Protein AF-A0A951D201-F1 (afdb_monomer)

Secondary structure (DSSP, 8-state):
--TTS-----SHHHHHHHHHHHHTS--EEEEEEEEE-SSEEEEEEEEE-TTS-EEEEEEEEEEETTEEEEEEEEEEE---

Mean predicted aligned error: 3.74 Å

Nearest PDB structures (foldseek):
  7e85-assembly2_B-2  TM=8.095E-01  e=6.279E-03  Mycobacterium tuberculosis H37Rv
  5evh-assembly1_A-2  TM=9.081E-01  e=8.050E-02  Kribbella flavida DSM 17836
  3ecf-assembly2_C  TM=7.508E-01  e=2.248E-02  Trichormus variabilis ATCC 29413
  3fh1-assembly1_A-2  TM=8.273E-01  e=8.581E-02  Mesorhizobium loti
  3blz-assembly1_D  TM=7.099E-01  e=1.039E-01  Shewanella baltica OS155

pLDDT: mean 92.93, std 8.18, range [56.47, 98.44]

Structure (mmCIF, N/CA/C/O backbone):
data_AF-A0A951D201-F1
#
_entry.id   AF-A0A951D201-F1
#
loop_
_atom_site.group_PDB
_atom_site.id
_atom_site.type_symbol
_atom_site.label_atom_id
_atom_site.label_alt_id
_atom_site.label_comp_id
_atom_site.label_asym_id
_atom_site.label_entity_id
_atom_site.label_seq_id
_atom_site.pdbx_PDB_ins_code
_atom_site.Cartn_x
_atom_site.Cartn_y
_atom_site.Cartn_z
_atom_site.occupancy
_atom_site.B_iso_or_equiv
_atom_site.auth_seq_id
_atom_site.auth_comp_id
_atom_site.auth_asym_id
_atom_site.auth_atom_id
_atom_site.pdbx_PDB_model_num
ATOM 1 N N . THR A 1 1 ? 9.674 -11.282 2.195 1.00 58.97 1 THR A N 1
ATOM 2 C CA . THR A 1 1 ? 9.546 -12.035 3.463 1.00 58.97 1 THR A CA 1
ATOM 3 C C . THR A 1 1 ? 8.499 -13.116 3.276 1.00 58.97 1 THR A C 1
ATOM 5 O O . THR A 1 1 ? 7.609 -12.927 2.459 1.00 58.97 1 THR A O 1
ATOM 8 N N . GLN A 1 2 ? 8.612 -14.258 3.959 1.00 67.12 2 GLN A N 1
ATOM 9 C CA . GLN A 1 2 ? 7.576 -15.299 3.890 1.00 67.12 2 GLN A CA 1
ATOM 10 C C . GLN A 1 2 ? 6.261 -14.780 4.512 1.00 67.12 2 GLN A C 1
ATOM 12 O O . GLN A 1 2 ? 6.338 -13.976 5.446 1.00 67.12 2 GLN A O 1
ATOM 17 N N . PRO A 1 3 ? 5.071 -15.230 4.060 1.00 70.31 3 PRO A N 1
ATOM 18 C CA . PRO A 1 3 ? 3.781 -14.731 4.557 1.00 70.31 3 PRO A CA 1
ATOM 19 C C . PRO A 1 3 ? 3.616 -14.834 6.080 1.00 70.31 3 PRO A C 1
ATOM 21 O O . PRO A 1 3 ? 2.998 -13.974 6.696 1.00 70.31 3 PRO A O 1
ATOM 24 N N . GLY A 1 4 ? 4.222 -15.850 6.704 1.00 79.75 4 GLY A N 1
ATOM 25 C CA . GLY A 1 4 ? 4.203 -16.049 8.158 1.00 79.75 4 GLY A CA 1
ATOM 26 C C . GLY A 1 4 ? 5.137 -15.132 8.958 1.00 79.75 4 GLY A C 1
ATOM 27 O O . GLY A 1 4 ? 5.205 -15.240 10.179 1.00 79.75 4 GLY A O 1
ATOM 28 N N . SER A 1 5 ? 5.900 -14.253 8.309 1.00 86.19 5 SER A N 1
ATOM 29 C CA . SER A 1 5 ? 6.800 -13.303 8.976 1.00 86.19 5 SER A CA 1
ATOM 30 C C . SER A 1 5 ? 6.792 -11.960 8.241 1.00 86.19 5 SER A C 1
ATOM 32 O O . SER A 1 5 ? 7.802 -11.569 7.645 1.00 86.19 5 SER A O 1
ATOM 34 N N . PRO A 1 6 ? 5.640 -11.264 8.213 1.00 90.00 6 PRO A N 1
ATOM 35 C CA . PRO A 1 6 ? 5.525 -9.988 7.526 1.00 90.00 6 PRO A CA 1
ATOM 36 C C . PRO A 1 6 ? 6.404 -8.934 8.202 1.00 90.00 6 PRO A C 1
ATOM 38 O O . PRO A 1 6 ? 6.649 -8.972 9.410 1.00 90.00 6 PRO A O 1
ATOM 41 N N . ARG A 1 7 ? 6.849 -7.947 7.421 1.00 92.12 7 ARG A N 1
ATOM 42 C CA . ARG A 1 7 ? 7.395 -6.720 8.000 1.00 92.12 7 ARG A CA 1
ATOM 43 C C . ARG A 1 7 ? 6.251 -5.987 8.695 1.00 92.12 7 ARG A C 1
ATOM 45 O O . ARG A 1 7 ? 5.228 -5.731 8.069 1.00 92.12 7 ARG A O 1
ATOM 52 N N . LEU A 1 8 ? 6.442 -5.636 9.962 1.00 94.56 8 LEU A N 1
ATOM 53 C CA . LEU A 1 8 ? 5.433 -4.956 10.763 1.00 94.56 8 LEU A CA 1
ATOM 54 C C . LEU A 1 8 ? 5.982 -3.620 11.254 1.00 94.56 8 LEU A C 1
ATOM 56 O O . LEU A 1 8 ? 7.030 -3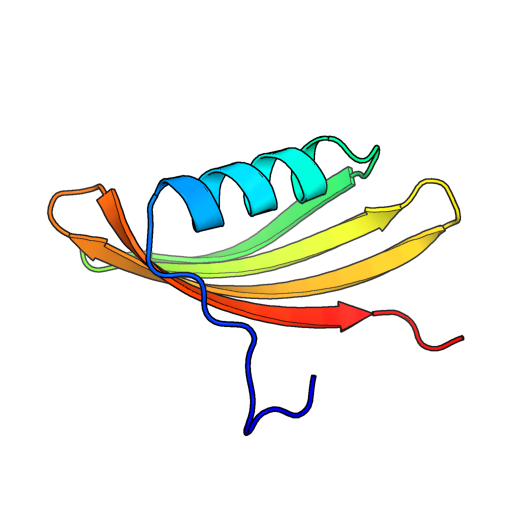.587 11.893 1.00 94.56 8 LEU A O 1
ATOM 60 N N . LEU A 1 9 ? 5.273 -2.541 10.935 1.00 96.50 9 LEU A N 1
ATOM 61 C CA . LEU A 1 9 ? 5.573 -1.178 11.369 1.00 96.50 9 LEU A CA 1
ATOM 62 C C . LEU A 1 9 ? 4.442 -0.740 12.301 1.00 96.50 9 LEU A C 1
ATOM 64 O O . LEU A 1 9 ? 3.278 -0.896 11.939 1.00 96.50 9 LEU A O 1
ATOM 68 N N . ARG A 1 10 ? 4.760 -0.250 13.501 1.00 96.12 10 ARG A N 1
ATOM 69 C CA . ARG A 1 10 ? 3.749 0.112 14.512 1.00 96.12 10 ARG A CA 1
ATOM 70 C C . ARG A 1 10 ? 3.798 1.578 14.904 1.00 96.12 10 ARG A C 1
ATOM 72 O O . ARG A 1 10 ? 2.767 2.148 15.248 1.00 96.12 10 ARG A O 1
ATOM 79 N N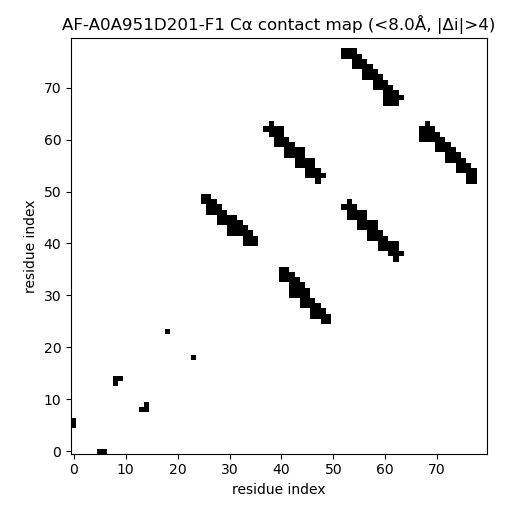 . SER A 1 11 ? 4.979 2.187 14.896 1.00 96.81 11 SER A N 1
ATOM 80 C CA . SER A 1 11 ? 5.131 3.585 15.283 1.00 96.81 11 SER A CA 1
ATOM 81 C C . SER A 1 11 ? 4.971 4.517 14.083 1.00 96.81 11 SER A C 1
ATOM 83 O O . SER A 1 11 ? 5.263 4.167 12.938 1.00 96.81 11 SER A O 1
ATOM 85 N N . ARG A 1 12 ? 4.549 5.757 14.348 1.00 95.56 12 ARG A N 1
ATOM 86 C CA . ARG A 1 12 ? 4.480 6.799 13.313 1.00 95.56 12 ARG A CA 1
ATOM 87 C C . ARG A 1 12 ? 5.841 7.078 12.680 1.00 95.56 12 ARG A C 1
ATOM 89 O O . ARG A 1 12 ? 5.890 7.397 11.501 1.00 95.56 12 ARG A O 1
ATOM 96 N N . GLU A 1 13 ? 6.923 6.963 13.445 1.00 97.75 13 GLU A N 1
ATOM 97 C CA . GLU A 1 13 ? 8.287 7.178 12.954 1.00 97.75 13 GLU A CA 1
ATOM 98 C C . GLU A 1 13 ? 8.730 6.052 12.013 1.00 97.75 13 GLU A C 1
ATOM 100 O O . GLU A 1 13 ? 9.228 6.327 10.925 1.00 97.75 13 GLU A O 1
ATOM 105 N N . GLU A 1 14 ? 8.460 4.795 12.379 1.00 97.38 14 GLU A N 1
ATOM 106 C CA . GLU A 1 14 ? 8.726 3.627 11.531 1.00 97.38 14 GLU A CA 1
ATOM 107 C C . GLU A 1 14 ? 7.960 3.709 10.206 1.00 97.38 14 GLU A C 1
ATOM 109 O O . GLU A 1 14 ? 8.524 3.471 9.137 1.00 97.38 14 GLU A O 1
ATOM 114 N N . ILE A 1 15 ? 6.672 4.063 10.281 1.00 96.44 15 ILE A N 1
ATOM 115 C CA . ILE A 1 15 ? 5.808 4.230 9.111 1.00 96.44 15 ILE A CA 1
ATOM 116 C C . ILE A 1 15 ? 6.313 5.392 8.254 1.00 96.44 15 ILE A C 1
ATOM 118 O O . ILE A 1 15 ? 6.489 5.222 7.052 1.00 96.44 15 ILE A O 1
ATOM 122 N N . LYS A 1 16 ? 6.600 6.550 8.860 1.00 96.44 16 LYS A N 1
ATOM 123 C CA . LYS A 1 16 ? 7.123 7.723 8.154 1.00 96.44 16 LYS A CA 1
ATOM 124 C C . LYS A 1 16 ? 8.408 7.391 7.398 1.00 96.44 16 LYS A C 1
ATOM 126 O O . LYS A 1 16 ? 8.461 7.628 6.198 1.00 96.44 16 LYS A O 1
ATOM 131 N N . GLY A 1 17 ? 9.399 6.805 8.071 1.00 96.88 17 GLY A N 1
ATOM 132 C CA . GLY A 1 17 ? 10.674 6.464 7.440 1.00 96.88 17 GLY A CA 1
ATOM 133 C C . GLY A 1 17 ? 10.508 5.480 6.280 1.00 96.88 17 GLY A C 1
ATOM 134 O O . GLY A 1 17 ? 11.178 5.609 5.259 1.00 96.88 17 GLY A O 1
ATOM 135 N N . TRP A 1 18 ? 9.572 4.532 6.390 1.00 94.19 18 TRP A N 1
ATOM 136 C CA . TRP A 1 18 ? 9.254 3.629 5.285 1.00 94.19 18 TRP A CA 1
ATOM 137 C C . TRP A 1 18 ? 8.579 4.339 4.104 1.00 94.19 18 TRP A C 1
ATOM 139 O O . TRP A 1 18 ? 8.938 4.076 2.959 1.00 94.19 18 TRP A O 1
ATOM 149 N N . LEU A 1 19 ? 7.625 5.240 4.364 1.00 93.25 19 LEU A N 1
ATOM 150 C CA . LEU A 1 19 ? 6.954 6.013 3.314 1.00 93.25 19 LEU A CA 1
ATOM 151 C C . LEU A 1 19 ? 7.936 6.959 2.608 1.00 93.25 19 LEU A C 1
ATOM 153 O O . LEU A 1 19 ? 7.894 7.065 1.388 1.00 93.25 19 LEU A O 1
ATOM 157 N N . GLU A 1 20 ? 8.831 7.613 3.353 1.00 95.06 20 GLU A N 1
ATOM 158 C CA . GLU A 1 20 ? 9.863 8.500 2.798 1.00 95.06 20 GLU A CA 1
ATOM 159 C C . GLU A 1 20 ? 10.854 7.737 1.906 1.00 95.06 20 GLU A C 1
ATOM 161 O O . GLU A 1 20 ? 11.165 8.203 0.812 1.00 95.06 20 GLU A O 1
ATOM 166 N N . ASP A 1 21 ? 11.299 6.545 2.316 1.00 91.88 21 ASP A N 1
ATOM 167 C CA . ASP A 1 21 ? 12.136 5.669 1.481 1.00 91.88 21 ASP A CA 1
ATOM 168 C C . ASP A 1 21 ? 11.388 5.177 0.232 1.00 91.88 21 ASP A C 1
ATOM 170 O O . ASP A 1 21 ? 11.920 5.229 -0.874 1.00 91.88 21 ASP A O 1
ATOM 174 N N . MET A 1 22 ? 10.143 4.714 0.382 1.00 88.00 22 MET A N 1
ATOM 175 C CA . MET A 1 22 ? 9.377 4.160 -0.735 1.00 88.00 22 MET A CA 1
ATOM 176 C C . MET A 1 22 ? 9.033 5.227 -1.778 1.00 88.00 22 MET A C 1
ATOM 178 O O . MET A 1 22 ? 9.292 5.023 -2.960 1.00 88.00 22 MET A O 1
ATOM 182 N N . TYR A 1 23 ? 8.478 6.363 -1.351 1.00 84.62 23 TYR A N 1
ATOM 183 C CA . TYR A 1 23 ? 8.029 7.433 -2.250 1.00 84.62 23 TYR A CA 1
ATOM 184 C C . TYR A 1 23 ? 9.136 8.414 -2.646 1.00 84.62 23 TYR A C 1
ATOM 186 O O . TYR A 1 23 ? 8.924 9.246 -3.522 1.00 84.62 23 TYR A O 1
ATOM 194 N N . GLY A 1 24 ? 10.317 8.328 -2.028 1.00 87.75 24 GLY A N 1
ATOM 195 C CA . GLY A 1 24 ? 11.511 9.031 -2.496 1.00 87.75 24 GLY A CA 1
ATOM 196 C C . GLY A 1 24 ? 12.135 8.400 -3.746 1.00 87.75 24 GLY A C 1
ATOM 197 O O . GLY A 1 24 ? 12.974 9.025 -4.394 1.00 87.75 24 GLY A O 1
ATOM 198 N N . ARG A 1 25 ? 11.742 7.169 -4.095 1.00 88.50 25 ARG A N 1
ATOM 199 C CA . ARG A 1 25 ? 12.190 6.481 -5.311 1.00 88.50 25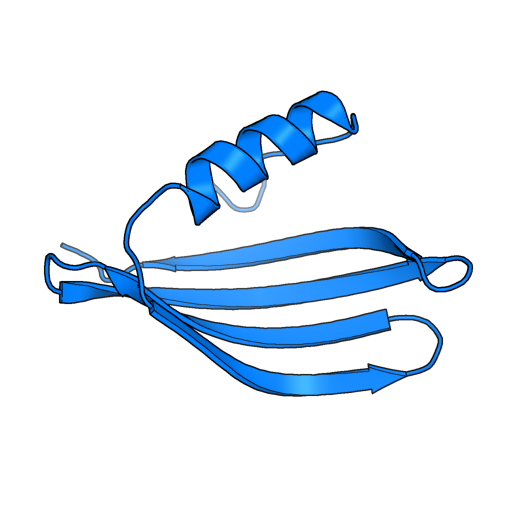 ARG A CA 1
ATOM 200 C C . ARG A 1 25 ? 11.390 6.986 -6.503 1.00 88.50 25 ARG A C 1
ATOM 202 O O . ARG A 1 25 ? 10.172 7.110 -6.420 1.00 88.50 25 ARG A O 1
ATOM 209 N N . ASP A 1 26 ? 12.068 7.207 -7.623 1.00 89.44 26 ASP A N 1
ATOM 210 C CA . ASP A 1 26 ? 11.378 7.469 -8.882 1.00 89.44 26 ASP A CA 1
ATOM 211 C C . ASP A 1 26 ? 10.622 6.202 -9.299 1.00 89.44 26 ASP A C 1
ATOM 213 O O . ASP A 1 26 ? 11.234 5.156 -9.519 1.00 89.44 26 ASP A O 1
ATOM 217 N N . MET A 1 27 ? 9.292 6.268 -9.312 1.00 91.31 27 MET A N 1
ATOM 218 C CA . MET A 1 27 ? 8.419 5.227 -9.839 1.00 91.31 27 MET A CA 1
ATOM 219 C C . MET A 1 27 ? 7.048 5.808 -10.180 1.00 91.31 27 MET A C 1
ATOM 221 O O . MET A 1 27 ? 6.563 6.752 -9.554 1.00 91.31 27 MET A O 1
ATOM 225 N N . SER A 1 28 ? 6.383 5.202 -11.157 1.00 94.19 28 SER A N 1
ATOM 226 C CA . SER A 1 28 ? 4.972 5.493 -11.413 1.00 94.19 28 SER A CA 1
ATOM 227 C C . SER A 1 28 ? 4.069 4.685 -10.482 1.00 94.19 28 SER A C 1
ATOM 229 O O . SER A 1 28 ? 4.406 3.567 -10.094 1.00 94.19 28 SER A O 1
ATOM 231 N N . HIS A 1 29 ? 2.900 5.243 -10.165 1.00 94.19 29 HIS A N 1
ATOM 232 C CA . HIS A 1 29 ? 1.879 4.618 -9.332 1.00 94.19 29 HIS A CA 1
ATOM 233 C C . HIS A 1 29 ? 0.502 4.794 -9.974 1.00 94.19 29 HIS A C 1
ATOM 235 O O . HIS A 1 29 ? 0.043 5.921 -10.149 1.00 94.19 29 HIS A O 1
ATOM 241 N N . THR A 1 30 ? -0.186 3.693 -10.269 1.00 96.31 30 THR A N 1
ATOM 242 C CA . THR A 1 30 ? -1.558 3.708 -10.793 1.00 96.31 30 THR A CA 1
ATOM 243 C C . THR A 1 30 ? -2.455 2.884 -9.885 1.00 96.31 30 THR A C 1
ATOM 245 O O . THR A 1 30 ? -2.252 1.683 -9.741 1.00 96.31 30 THR A O 1
ATOM 248 N N . VAL A 1 31 ? -3.446 3.523 -9.262 1.00 97.00 31 VAL A N 1
ATOM 249 C CA . VAL A 1 31 ? -4.478 2.816 -8.491 1.00 97.00 31 VAL A CA 1
ATOM 250 C C . VAL A 1 31 ? -5.576 2.357 -9.441 1.00 97.00 31 VAL A C 1
ATOM 252 O O . VAL A 1 31 ? -6.122 3.169 -10.187 1.00 97.00 31 VAL A O 1
ATOM 255 N N . GLU A 1 32 ? -5.925 1.079 -9.380 1.00 95.56 32 GLU A N 1
ATOM 256 C CA . GLU A 1 32 ? -6.855 0.449 -10.313 1.00 95.56 32 GLU A CA 1
ATOM 257 C C . GLU A 1 32 ? -8.180 0.092 -9.621 1.00 95.56 32 GLU A C 1
ATOM 259 O O . GLU A 1 32 ? -9.000 0.977 -9.352 1.00 95.56 32 GLU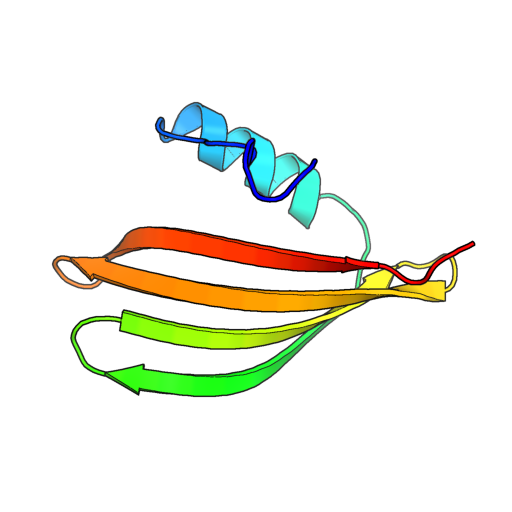 A O 1
ATOM 264 N N . HIS A 1 33 ? -8.413 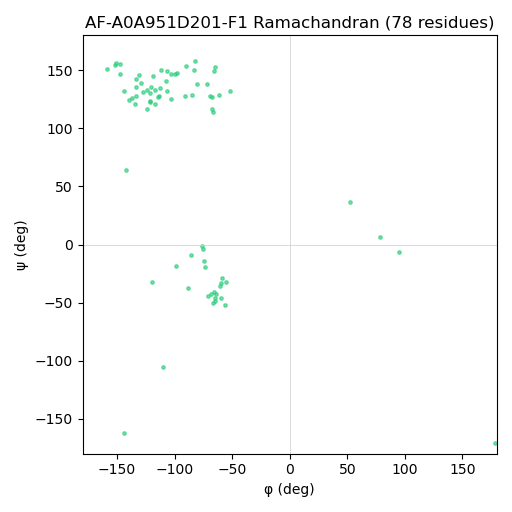-1.193 -9.331 1.00 96.12 33 HIS A N 1
ATOM 265 C CA . HIS A 1 33 ? -9.652 -1.668 -8.728 1.00 96.12 33 HIS A CA 1
ATOM 266 C C . HIS A 1 33 ? -9.746 -1.171 -7.288 1.00 96.12 33 HIS A C 1
ATOM 268 O O . HIS A 1 33 ? -8.812 -1.364 -6.518 1.00 96.12 33 HIS A O 1
ATOM 274 N N . LYS A 1 34 ? -10.861 -0.528 -6.928 1.00 97.75 34 LYS A N 1
ATOM 275 C CA . LYS A 1 34 ? -11.084 0.079 -5.610 1.00 97.75 34 LYS A CA 1
ATOM 276 C C . LYS A 1 34 ? -12.458 -0.293 -5.076 1.00 97.75 34 LYS A C 1
ATOM 278 O O . LYS A 1 34 ? -13.451 -0.147 -5.785 1.00 97.75 34 LYS A O 1
ATOM 283 N N . VAL A 1 35 ? -12.506 -0.661 -3.805 1.00 97.62 35 VAL A N 1
ATOM 284 C CA . VAL A 1 35 ? -13.728 -0.785 -3.007 1.00 97.62 35 VAL A CA 1
ATOM 285 C C . VAL A 1 35 ? -13.535 -0.002 -1.710 1.00 97.62 35 VAL A C 1
ATOM 287 O O . VAL A 1 35 ? -12.443 -0.015 -1.146 1.00 97.62 35 VAL A O 1
ATOM 290 N N . LEU A 1 36 ? -14.555 0.724 -1.255 1.00 96.94 36 LEU A N 1
ATOM 291 C CA . LEU A 1 36 ? -14.496 1.491 -0.010 1.00 96.94 36 LEU A CA 1
ATOM 292 C C . LEU A 1 36 ? -15.872 1.635 0.631 1.00 96.94 36 LEU A C 1
ATOM 294 O O . LEU A 1 36 ? -16.892 1.631 -0.061 1.00 96.94 36 LEU A O 1
ATOM 298 N N . ASP A 1 37 ? -15.863 1.823 1.941 1.00 95.56 37 ASP A N 1
ATOM 299 C CA . ASP A 1 37 ? -17.008 2.224 2.747 1.00 95.56 37 ASP A CA 1
ATOM 300 C C . ASP A 1 37 ? -16.549 3.160 3.885 1.00 95.56 37 ASP A C 1
ATOM 302 O O . ASP A 1 37 ? -15.470 3.751 3.828 1.00 95.56 37 ASP A O 1
ATOM 306 N N . ASN A 1 38 ? -17.381 3.336 4.914 1.00 94.38 38 ASN A N 1
ATOM 307 C CA . ASN A 1 38 ? -17.052 4.193 6.056 1.00 94.38 38 ASN A CA 1
ATOM 308 C C . ASN A 1 38 ? -16.002 3.583 7.003 1.00 94.38 38 ASN A C 1
ATOM 310 O O . ASN A 1 38 ? -15.432 4.313 7.810 1.00 94.38 38 ASN A O 1
ATOM 314 N N . ALA A 1 39 ? -15.789 2.269 6.950 1.00 96.31 39 ALA A N 1
ATOM 315 C CA . ALA A 1 39 ? -14.890 1.537 7.834 1.00 96.31 39 ALA A CA 1
ATOM 316 C C . ALA A 1 39 ? -13.524 1.265 7.192 1.00 96.31 39 ALA A C 1
ATOM 318 O O . ALA A 1 39 ? -12.569 0.971 7.908 1.00 96.31 39 ALA A O 1
ATOM 319 N N . GLY A 1 40 ? -13.396 1.352 5.866 1.00 97.81 40 GLY A N 1
ATOM 320 C CA . GLY A 1 40 ? -12.131 1.053 5.209 1.00 97.81 40 GLY A CA 1
ATOM 321 C C . GLY A 1 40 ? -12.138 1.156 3.692 1.00 97.81 40 GLY A C 1
ATOM 322 O O . GLY A 1 40 ? -13.086 1.619 3.056 1.00 97.81 40 GLY A O 1
ATOM 323 N N . ALA A 1 41 ? -11.035 0.698 3.105 1.00 98.12 41 ALA A N 1
ATOM 324 C CA . ALA A 1 41 ? -10.888 0.562 1.665 1.00 98.12 41 ALA A CA 1
ATOM 325 C C . ALA A 1 41 ? -9.995 -0.629 1.311 1.00 98.12 41 ALA A C 1
ATOM 327 O O . ALA A 1 41 ? -9.112 -1.022 2.074 1.00 98.12 41 ALA A O 1
ATOM 328 N N . ALA A 1 42 ? -10.182 -1.167 0.112 1.00 98.38 42 ALA A N 1
ATOM 329 C CA . ALA A 1 42 ? -9.234 -2.070 -0.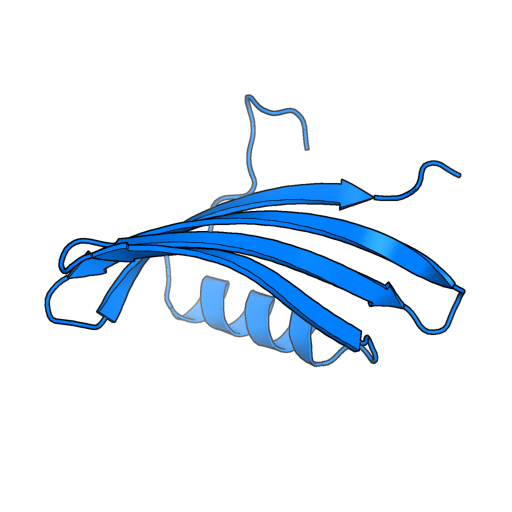514 1.00 98.38 42 ALA A CA 1
ATOM 330 C C . ALA A 1 42 ? -8.995 -1.656 -1.962 1.00 98.38 42 ALA A C 1
ATOM 332 O O . ALA A 1 42 ? -9.915 -1.206 -2.652 1.00 98.38 42 ALA A O 1
ATOM 333 N N . TYR A 1 43 ? -7.753 -1.785 -2.418 1.00 98.31 43 TYR A N 1
ATOM 334 C CA . TYR A 1 43 ? -7.399 -1.445 -3.785 1.00 98.31 43 TYR A CA 1
ATOM 335 C C . TYR A 1 43 ? -6.229 -2.251 -4.334 1.00 98.31 43 TYR A C 1
ATOM 337 O O . TYR A 1 43 ? -5.378 -2.730 -3.582 1.00 98.31 43 TYR A O 1
ATOM 345 N N . THR A 1 44 ? -6.171 -2.355 -5.661 1.00 98.38 44 THR A N 1
ATOM 346 C CA . THR A 1 44 ? -4.962 -2.767 -6.378 1.00 98.38 44 THR A CA 1
ATOM 347 C C . THR A 1 44 ? -4.205 -1.552 -6.894 1.00 98.38 44 THR A C 1
ATOM 349 O O . THR A 1 44 ? -4.793 -0.514 -7.216 1.00 98.38 44 THR A O 1
ATOM 352 N N . GLN A 1 45 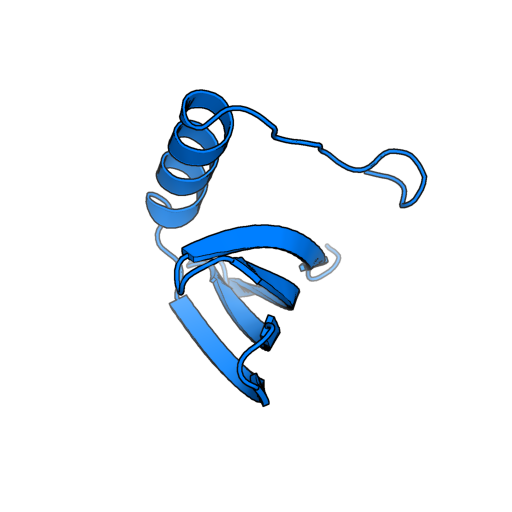? -2.883 -1.665 -6.949 1.00 97.50 45 GLN A N 1
ATOM 353 C CA . GLN A 1 45 ? -2.008 -0.611 -7.442 1.00 97.50 45 GLN A CA 1
ATOM 354 C C . GLN A 1 45 ? -0.892 -1.218 -8.286 1.00 97.50 45 GLN A C 1
ATOM 356 O O . GLN A 1 45 ? -0.143 -2.062 -7.801 1.00 97.50 45 GLN A O 1
ATOM 361 N N . ALA A 1 46 ? -0.770 -0.758 -9.526 1.00 96.69 46 ALA A N 1
ATOM 362 C CA . ALA A 1 46 ? 0.352 -1.069 -10.394 1.00 96.69 46 ALA A CA 1
ATOM 363 C C . ALA A 1 46 ? 1.437 0.001 -10.224 1.00 96.69 46 ALA A C 1
ATOM 365 O O . ALA A 1 46 ? 1.167 1.203 -10.329 1.00 96.69 46 ALA A O 1
ATOM 366 N N . CYS A 1 47 ? 2.663 -0.437 -9.968 1.00 95.12 47 CYS A N 1
ATOM 367 C CA . CYS A 1 47 ? 3.842 0.410 -9.893 1.00 95.12 47 CYS A CA 1
ATOM 368 C C . CYS A 1 47 ? 4.848 -0.014 -10.959 1.00 95.12 47 CYS A C 1
ATOM 370 O O . CYS A 1 47 ? 4.996 -1.204 -11.243 1.00 95.12 47 CYS A O 1
ATOM 372 N N . ARG A 1 48 ? 5.573 0.957 -11.515 1.00 95.06 48 ARG A N 1
ATOM 373 C CA . ARG A 1 48 ? 6.651 0.686 -12.470 1.00 95.06 48 ARG A CA 1
ATOM 374 C C . ARG A 1 48 ? 7.865 1.547 -12.181 1.00 95.06 48 ARG A C 1
ATOM 376 O O . ARG A 1 48 ? 7.742 2.775 -12.132 1.00 95.06 48 ARG A O 1
ATOM 383 N N . TYR A 1 49 ? 9.007 0.886 -12.027 1.00 93.06 49 TYR A N 1
ATOM 384 C CA . TYR A 1 49 ? 10.308 1.512 -11.831 1.00 93.06 49 TYR A CA 1
ATOM 385 C C . TYR A 1 49 ? 10.934 1.960 -13.167 1.00 93.06 49 TYR A C 1
ATOM 387 O O . TYR A 1 49 ? 10.586 1.421 -14.224 1.00 93.06 49 TYR A O 1
ATOM 395 N N . PRO A 1 50 ? 11.878 2.923 -13.147 1.00 92.88 50 PRO A N 1
ATOM 396 C CA . PRO A 1 50 ? 12.573 3.408 -14.341 1.00 92.88 50 PRO A CA 1
ATOM 397 C C . PRO A 1 50 ? 13.341 2.325 -15.102 1.00 92.88 50 PRO A C 1
ATOM 399 O O . PRO A 1 50 ? 13.485 2.418 -16.318 1.00 92.88 50 PRO A O 1
ATOM 402 N N . ASP A 1 51 ? 13.807 1.288 -14.404 1.00 92.12 51 ASP A N 1
ATOM 403 C CA . ASP A 1 51 ? 14.481 0.130 -15.003 1.00 92.12 51 ASP A CA 1
ATOM 404 C C . ASP A 1 51 ? 13.519 -0.838 -15.719 1.00 92.12 51 ASP A C 1
ATOM 406 O O . ASP A 1 51 ? 13.956 -1.788 -16.364 1.00 92.12 51 ASP A O 1
ATOM 410 N N . GLY A 1 52 ? 12.213 -0.571 -15.656 1.00 92.94 52 GLY A N 1
ATOM 411 C CA . GLY A 1 52 ? 11.169 -1.373 -16.276 1.00 92.94 52 GLY A CA 1
ATOM 412 C C . GLY A 1 52 ? 10.535 -2.415 -15.357 1.00 92.94 52 GLY A C 1
ATOM 413 O O . GLY A 1 52 ? 9.530 -2.987 -15.772 1.00 92.94 52 GLY A O 1
ATOM 414 N N . THR A 1 53 ? 11.050 -2.615 -14.139 1.00 94.25 53 THR A N 1
ATOM 415 C CA . THR A 1 53 ? 10.499 -3.563 -13.158 1.00 94.25 53 THR A CA 1
ATOM 416 C C . THR A 1 53 ? 9.073 -3.181 -12.775 1.00 94.25 53 THR A C 1
ATOM 418 O O . THR A 1 53 ? 8.821 -2.034 -12.380 1.00 94.25 53 THR A O 1
ATOM 421 N N . ASN A 1 54 ? 8.143 -4.137 -12.850 1.00 95.12 54 ASN A N 1
ATOM 422 C CA . ASN A 1 54 ? 6.766 -3.944 -12.406 1.00 95.12 54 ASN A CA 1
ATOM 423 C C . ASN A 1 54 ? 6.546 -4.531 -11.011 1.00 95.12 54 ASN A C 1
ATOM 425 O O . ASN A 1 54 ? 7.123 -5.551 -10.625 1.00 95.12 54 ASN A O 1
ATOM 429 N N . VAL A 1 55 ? 5.671 -3.868 -10.257 1.00 95.31 55 VAL A N 1
ATOM 430 C CA . VAL A 1 55 ? 5.175 -4.346 -8.967 1.00 95.31 55 VAL A CA 1
ATOM 431 C C . VAL A 1 55 ? 3.666 -4.180 -8.938 1.00 95.31 55 VAL A C 1
ATOM 433 O O . VAL A 1 55 ? 3.156 -3.085 -9.170 1.00 95.31 55 VAL A O 1
ATOM 436 N N . LEU A 1 56 ? 2.949 -5.253 -8.618 1.00 96.38 56 LEU A N 1
ATOM 437 C CA . LEU A 1 56 ? 1.519 -5.210 -8.336 1.00 96.38 56 LEU A CA 1
ATOM 438 C C . LEU A 1 56 ? 1.298 -5.303 -6.827 1.00 96.38 56 LEU A C 1
ATOM 440 O O . LEU A 1 56 ? 1.745 -6.245 -6.169 1.00 96.38 56 LEU A O 1
ATOM 444 N N . CYS A 1 57 ? 0.574 -4.332 -6.286 1.00 96.56 57 CYS A N 1
ATOM 445 C CA . CYS A 1 57 ? 0.186 -4.288 -4.887 1.00 96.56 57 CYS A CA 1
ATOM 446 C C . CYS A 1 57 ? -1.309 -4.586 -4.737 1.00 96.56 57 CYS A C 1
ATOM 448 O O . CYS A 1 57 ? -2.127 -4.077 -5.504 1.00 96.56 57 CYS A O 1
AT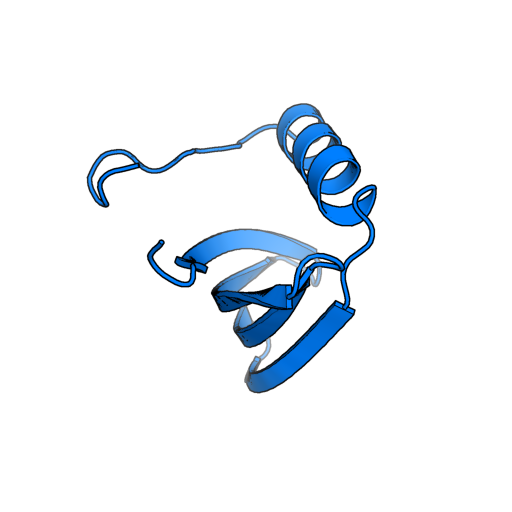OM 450 N N . ALA A 1 58 ? -1.665 -5.338 -3.698 1.00 97.75 58 ALA A N 1
ATOM 451 C CA . ALA A 1 58 ? -3.020 -5.412 -3.163 1.00 97.75 58 ALA A CA 1
ATOM 452 C C . ALA A 1 58 ? -3.002 -4.877 -1.728 1.00 97.75 58 ALA A C 1
ATOM 454 O O . ALA A 1 58 ? -2.277 -5.397 -0.876 1.00 97.75 58 ALA A O 1
ATOM 455 N N . THR A 1 59 ? -3.789 -3.837 -1.473 1.00 98.00 59 THR A N 1
ATOM 456 C CA . THR A 1 59 ? -3.817 -3.124 -0.195 1.00 98.00 59 THR A CA 1
ATOM 457 C C . THR A 1 59 ? -5.206 -3.193 0.412 1.00 98.00 59 THR A C 1
ATOM 459 O O . THR A 1 59 ? -6.195 -2.952 -0.276 1.00 98.00 59 THR A O 1
ATOM 462 N N . VAL A 1 60 ? -5.274 -3.463 1.714 1.00 98.19 60 VAL A N 1
ATOM 463 C CA . VAL A 1 60 ? -6.482 -3.319 2.533 1.00 98.19 60 VAL A CA 1
ATOM 464 C C . VAL A 1 60 ? -6.153 -2.394 3.696 1.00 98.19 60 VAL A C 1
ATOM 466 O O . VAL A 1 60 ? -5.120 -2.570 4.345 1.00 98.19 60 VAL A O 1
ATOM 469 N N . LEU A 1 61 ? -7.014 -1.413 3.954 1.00 98.12 61 LEU A N 1
ATOM 470 C CA . LEU A 1 61 ? -6.882 -0.478 5.066 1.00 98.12 61 LEU A CA 1
ATOM 471 C C . LEU A 1 61 ? -8.184 -0.356 5.853 1.00 98.12 61 LEU A C 1
ATOM 473 O O . LEU A 1 61 ? -9.274 -0.419 5.280 1.00 98.12 61 LEU A O 1
ATOM 477 N N . ALA A 1 62 ? -8.044 -0.155 7.159 1.00 98.44 62 ALA A N 1
ATOM 478 C CA . ALA A 1 62 ? -9.130 0.211 8.056 1.00 98.44 62 ALA A CA 1
ATOM 479 C C . ALA A 1 62 ? -9.050 1.706 8.384 1.00 98.44 62 ALA A C 1
ATOM 481 O O . ALA A 1 62 ? -7.961 2.287 8.448 1.00 98.44 62 ALA A O 1
ATOM 482 N N . LEU A 1 63 ? -10.214 2.318 8.577 1.00 98.00 63 LEU A N 1
ATOM 483 C CA . LEU A 1 63 ? -10.359 3.706 8.979 1.00 98.00 63 LEU A CA 1
ATOM 484 C C . LEU A 1 63 ? -10.940 3.789 10.391 1.00 98.00 63 LEU A C 1
ATOM 486 O O . LEU A 1 63 ? -11.951 3.162 10.697 1.00 98.00 63 LEU A O 1
ATOM 490 N N . ASP A 1 64 ? -10.343 4.642 11.214 1.00 96.94 64 ASP A N 1
ATOM 491 C CA . ASP A 1 64 ? -10.922 5.127 12.461 1.00 96.94 64 ASP A CA 1
ATOM 492 C C . ASP A 1 64 ? -11.009 6.649 12.390 1.00 96.94 64 ASP A C 1
ATOM 494 O O . ASP A 1 64 ? -10.018 7.341 12.147 1.00 96.94 64 ASP A O 1
ATOM 498 N N . SER A 1 65 ? -12.221 7.181 12.555 1.00 95.31 65 SER A N 1
ATOM 499 C CA . SER A 1 65 ? -12.473 8.626 12.551 1.00 95.31 65 SER A CA 1
ATOM 500 C C . SER A 1 65 ? -11.904 9.345 11.311 1.00 95.31 65 SER A C 1
ATOM 502 O O . SER A 1 65 ? -11.410 10.470 11.386 1.00 95.31 65 SER A O 1
ATOM 504 N N . GLY A 1 66 ? -11.960 8.676 10.152 1.00 93.31 66 GLY A N 1
ATOM 505 C CA . GLY A 1 66 ? -11.455 9.184 8.870 1.00 93.31 66 GLY A CA 1
ATOM 506 C C . GLY A 1 66 ? -9.934 9.098 8.687 1.00 93.31 66 GLY A C 1
ATOM 507 O O . GLY A 1 66 ? -9.420 9.598 7.688 1.00 93.31 66 GLY A O 1
ATOM 508 N N . GLN A 1 67 ? -9.207 8.474 9.615 1.00 95.69 67 GLN A N 1
ATOM 509 C CA . GLN A 1 67 ? -7.763 8.244 9.537 1.00 95.69 67 GLN A CA 1
ATOM 510 C C . GLN A 1 67 ? -7.462 6.757 9.362 1.00 95.69 67 GLN A C 1
ATOM 512 O O . GLN A 1 67 ? -8.208 5.920 9.853 1.00 95.69 67 GLN A O 1
ATOM 517 N N . ILE A 1 68 ? -6.358 6.417 8.691 1.00 97.25 68 ILE A N 1
ATOM 518 C CA . ILE A 1 68 ? -5.914 5.021 8.575 1.00 97.25 68 ILE A CA 1
ATOM 519 C C . ILE A 1 68 ? -5.481 4.531 9.960 1.00 97.25 68 ILE A C 1
ATOM 521 O O . ILE A 1 68 ? -4.514 5.057 10.515 1.00 97.25 68 ILE A O 1
ATOM 525 N N . SER A 1 69 ? -6.185 3.535 10.500 1.00 97.38 69 SER A N 1
ATOM 526 C CA . SER A 1 69 ? -5.805 2.873 11.755 1.00 97.38 69 SER A CA 1
ATOM 527 C C . SER A 1 69 ? -4.855 1.703 11.500 1.00 97.38 69 SER A C 1
ATOM 529 O O . SER A 1 69 ? -3.896 1.512 12.243 1.00 97.38 69 SER A O 1
ATOM 531 N N . ASP A 1 70 ? -5.087 0.968 10.407 1.00 97.56 70 ASP A N 1
ATOM 532 C CA . ASP A 1 70 ? -4.361 -0.245 10.043 1.00 97.56 70 ASP A CA 1
ATOM 533 C C . ASP A 1 70 ? -4.263 -0.376 8.522 1.00 97.56 70 ASP A C 1
ATOM 535 O O . ASP A 1 70 ? -5.186 -0.016 7.790 1.00 97.56 70 ASP A O 1
ATOM 539 N N . GLN A 1 71 ? -3.154 -0.938 8.040 1.00 97.38 71 GLN A N 1
ATOM 540 C CA . GLN A 1 71 ? -2.944 -1.215 6.622 1.00 97.38 71 GLN A CA 1
ATOM 541 C C . GLN A 1 71 ? -2.165 -2.518 6.442 1.00 97.38 71 GLN A C 1
ATOM 543 O O . GLN A 1 71 ? -1.114 -2.720 7.047 1.00 97.38 71 GLN A O 1
ATOM 548 N N . THR A 1 72 ? -2.655 -3.381 5.555 1.00 96.62 72 THR A N 1
ATOM 549 C CA . THR A 1 72 ? -1.941 -4.568 5.077 1.00 96.62 72 THR A CA 1
ATOM 550 C C . THR A 1 72 ? -1.706 -4.436 3.581 1.00 96.62 72 THR A C 1
ATOM 552 O O . THR A 1 72 ? -2.624 -4.096 2.836 1.00 96.62 72 THR A O 1
ATOM 555 N N . VAL A 1 73 ? -0.478 -4.715 3.140 1.00 95.25 73 VAL A N 1
ATOM 556 C CA . VAL A 1 73 ? -0.094 -4.680 1.725 1.00 95.25 73 VAL A CA 1
ATOM 557 C C . VAL A 1 73 ? 0.567 -5.998 1.354 1.00 95.25 73 VAL A C 1
ATOM 559 O O . VAL A 1 73 ? 1.486 -6.452 2.036 1.00 95.25 73 VAL A O 1
ATOM 562 N N . ILE A 1 74 ? 0.122 -6.585 0.249 1.00 94.62 74 ILE A N 1
ATOM 563 C CA . ILE A 1 74 ? 0.818 -7.669 -0.441 1.00 94.62 74 ILE A CA 1
ATOM 564 C C . ILE A 1 74 ? 1.420 -7.076 -1.705 1.00 94.62 74 ILE A C 1
ATOM 566 O O . ILE A 1 74 ? 0.733 -6.367 -2.436 1.00 94.62 74 ILE A O 1
ATOM 570 N N . GLN A 1 75 ? 2.693 -7.366 -1.952 1.00 93.38 75 GLN A N 1
ATOM 571 C CA . GLN A 1 75 ? 3.404 -6.919 -3.143 1.00 93.38 75 GLN A CA 1
ATOM 572 C C . GLN A 1 75 ? 3.915 -8.136 -3.899 1.00 93.38 75 GLN A C 1
ATOM 574 O O . GLN A 1 75 ? 4.559 -9.005 -3.309 1.00 93.38 75 GLN A O 1
ATOM 579 N N . VAL A 1 76 ? 3.646 -8.168 -5.197 1.00 94.06 76 VAL A N 1
ATOM 580 C CA . VAL A 1 76 ? 4.208 -9.134 -6.136 1.00 94.06 76 VAL A CA 1
ATOM 581 C C . VAL A 1 76 ? 5.084 -8.355 -7.100 1.00 94.06 76 VAL A C 1
ATOM 583 O O . VAL A 1 76 ? 4.646 -7.354 -7.662 1.00 94.06 76 VAL A O 1
ATOM 586 N N . TRP A 1 77 ? 6.326 -8.791 -7.233 1.00 93.62 77 TRP A N 1
ATOM 587 C CA . TRP A 1 77 ? 7.325 -8.184 -8.102 1.00 93.62 77 TRP A CA 1
ATOM 588 C C . TRP A 1 77 ? 7.519 -9.095 -9.304 1.00 93.62 77 TRP A C 1
ATOM 590 O O . TRP A 1 77 ? 7.385 -10.312 -9.152 1.00 93.62 77 TRP A O 1
ATOM 600 N N . ASP A 1 78 ? 7.846 -8.524 -10.462 1.00 92.06 78 ASP A N 1
ATOM 601 C CA . ASP A 1 78 ? 8.358 -9.331 -11.569 1.00 92.06 78 ASP A CA 1
ATOM 602 C C . ASP A 1 78 ? 9.531 -10.187 -11.062 1.00 92.06 78 ASP A C 1
ATOM 604 O O . ASP A 1 78 ? 10.423 -9.704 -10.354 1.00 92.06 78 ASP A O 1
ATOM 608 N N . GLU A 1 79 ? 9.500 -11.478 -11.380 1.00 70.00 79 GLU A N 1
ATOM 609 C CA . GLU A 1 79 ? 10.624 -12.372 -11.119 1.00 70.00 79 GLU A CA 1
ATOM 610 C C . GLU A 1 79 ? 11.754 -12.031 -12.105 1.00 70.00 79 GLU A C 1
ATOM 612 O O . GLU A 1 79 ? 11.489 -11.757 -13.278 1.00 70.00 79 GLU A O 1
ATOM 617 N N . GLN A 1 80 ? 13.003 -12.013 -11.627 1.00 56.47 80 GLN A N 1
ATOM 618 C CA . GLN A 1 80 ? 14.173 -11.986 -12.515 1.00 56.47 80 GLN A CA 1
ATOM 619 C C . GLN A 1 80 ? 14.350 -13.326 -13.225 1.00 56.47 80 GLN A C 1
ATOM 621 O O . GLN A 1 80 ? 14.225 -14.366 -12.538 1.00 56.47 80 GLN A O 1
#

Radius of gyration: 13.72 Å; Cα contacts (8 Å, |Δi|>4): 119; chains: 1; bounding box: 32×25×32 Å

Sequence (80 aa):
TQPGSPRLLRSREEIKGWLEDMYGRDMSHTVEHKVLDNAGAAYTQACRYPDGTNVLCATVLALDSGQISDQTVIQVWDEQ

Solvent-accessible surface area (backbone atoms only — not comparable to full-atom values): 4811 Å² total; per-residue (Å²): 120,59,87,94,55,65,90,81,73,85,48,73,64,56,45,47,56,50,50,53,59,61,70,68,47,79,56,50,80,45,77,64,60,73,51,73,64,90,55,29,39,36,37,34,33,46,32,39,36,86,90,66,53,43,33,45,33,45,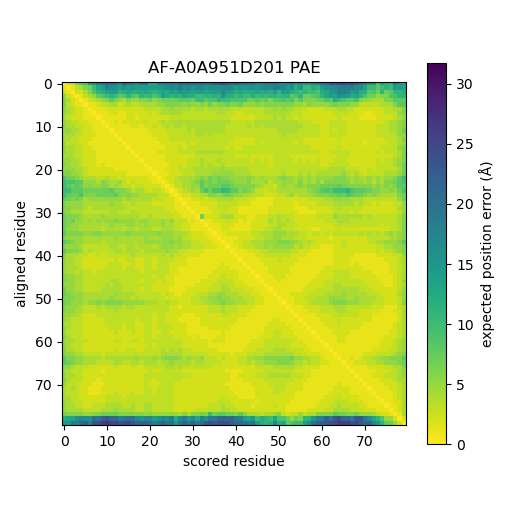36,42,36,36,38,52,98,90,36,81,74,44,77,50,76,49,77,47,64,68,81,132

Foldseek 3Di:
DPPVDDDDDDDPVSVVVVCCVVVVADKDKDWDDKDDDPFWIWTWIWIAHPVGKIKIKTKTFTDDPNDTPDMDIDIDIDDD